Protein AF-A0A7W6R8H1-F1 (afdb_monomer_lite)

InterPro domains:
  IPR002145 Ribbon-helix-helix protein, CopG [PF01402] (4-39)
  IPR010985 Ribbon-helix-helix [SSF47598] (1-44)
  IPR038296 Antitoxin ParD superfamily [G3DSA:6.10.10.120] (10-79)

Secondary structure (DSSP, 8-state):
---------HHHHHHHHHHHHTTS-S-HHHHHHHHHHHHHHHHHHHHHHHHHHHHH-SS----HHHHHHHHHHHHHHT-

Foldseek 3Di:
DDDDDDDDDPVVVVVLVVCCVVVVDVDSVRVVVVVVVVVVVVVVVVVVVVVVVVVVPPDDDCPVVNVVVVVVVVVVVVD

Structure (mmCIF, N/CA/C/O backbone):
data_AF-A0A7W6R8H1-F1
#
_entry.id   AF-A0A7W6R8H1-F1
#
loop_
_atom_site.group_PDB
_atom_site.id
_atom_site.type_symbol
_atom_site.label_atom_id
_atom_site.label_alt_id
_atom_site.label_comp_id
_atom_site.label_asym_id
_atom_site.label_entity_id
_atom_site.label_seq_id
_atom_site.pdbx_PDB_ins_code
_atom_site.Cartn_x
_atom_site.Cartn_y
_atom_site.Cartn_z
_atom_site.occupancy
_atom_site.B_iso_or_equiv
_atom_site.auth_seq_id
_atom_site.auth_comp_id
_atom_site.auth_asym_id
_atom_site.auth_atom_id
_atom_site.pdbx_PDB_model_num
ATOM 1 N N . MET A 1 1 ? 10.226 -6.755 15.451 1.00 72.50 1 MET A N 1
ATOM 2 C CA . MET A 1 1 ? 10.265 -5.707 14.403 1.00 72.50 1 MET A CA 1
ATOM 3 C C . MET A 1 1 ? 10.215 -4.346 15.078 1.00 72.50 1 MET A C 1
ATOM 5 O O . MET A 1 1 ? 9.459 -4.231 16.037 1.00 72.50 1 MET A O 1
ATOM 9 N N . PRO A 1 2 ? 11.012 -3.356 14.638 1.00 88.56 2 PRO A N 1
ATOM 10 C CA . PRO A 1 2 ? 10.936 -1.995 15.171 1.00 88.56 2 PRO A CA 1
ATOM 11 C C . PRO A 1 2 ? 9.583 -1.350 14.834 1.00 88.56 2 PRO A C 1
ATOM 13 O O . PRO A 1 2 ? 9.013 -1.619 13.775 1.00 88.56 2 PRO A O 1
ATOM 16 N N . MET A 1 3 ? 9.068 -0.516 15.740 1.00 92.25 3 MET A N 1
ATOM 17 C CA . MET A 1 3 ? 7.835 0.249 15.536 1.00 92.25 3 MET A CA 1
ATOM 18 C C . MET A 1 3 ? 8.162 1.582 14.863 1.00 92.25 3 MET A C 1
ATOM 20 O O . MET A 1 3 ? 9.111 2.257 15.255 1.00 92.25 3 MET A O 1
ATOM 24 N N . VAL A 1 4 ? 7.365 1.962 13.867 1.00 94.00 4 VAL A N 1
ATOM 25 C CA . VAL A 1 4 ? 7.523 3.221 13.133 1.00 94.00 4 VAL A CA 1
ATOM 26 C C . VAL A 1 4 ? 6.186 3.953 13.125 1.00 94.00 4 VAL A C 1
ATOM 28 O O . VAL A 1 4 ? 5.154 3.350 12.833 1.00 94.00 4 VAL A O 1
ATOM 31 N N . THR A 1 5 ? 6.214 5.251 13.425 1.00 95.31 5 THR A N 1
ATOM 32 C CA . THR A 1 5 ? 5.049 6.138 13.321 1.00 95.31 5 THR A CA 1
ATOM 33 C C . THR A 1 5 ? 5.160 6.952 12.040 1.00 95.31 5 THR A C 1
ATOM 35 O O . THR A 1 5 ? 6.179 7.596 11.801 1.00 95.31 5 THR A O 1
ATOM 38 N N . VAL A 1 6 ? 4.110 6.938 11.222 1.00 93.44 6 VAL A N 1
ATOM 39 C CA . VAL A 1 6 ? 4.038 7.681 9.957 1.00 93.44 6 VAL A CA 1
ATOM 40 C C . VAL A 1 6 ? 2.742 8.477 9.889 1.00 93.44 6 VAL A C 1
ATOM 42 O O . VAL A 1 6 ? 1.716 8.050 10.414 1.00 93.44 6 VAL A O 1
ATOM 45 N N . SER A 1 7 ? 2.786 9.631 9.227 1.00 97.06 7 SER A N 1
ATOM 46 C CA . SER A 1 7 ? 1.580 10.393 8.893 1.00 97.06 7 SER A CA 1
ATOM 47 C C . SER A 1 7 ? 1.102 9.997 7.501 1.00 97.06 7 SER A C 1
ATOM 49 O O . SER A 1 7 ? 1.898 9.933 6.568 1.00 97.06 7 SER A O 1
ATOM 51 N N . ILE A 1 8 ? -0.195 9.732 7.366 1.00 96.44 8 ILE A N 1
ATOM 52 C CA . ILE A 1 8 ? -0.848 9.354 6.107 1.00 96.44 8 ILE A CA 1
ATOM 53 C C . ILE A 1 8 ? -2.133 10.156 5.935 1.00 96.44 8 ILE A C 1
ATOM 55 O O . ILE A 1 8 ? -2.663 10.708 6.903 1.00 96.44 8 ILE A O 1
ATOM 59 N N . SER A 1 9 ? -2.653 10.217 4.710 1.00 98.06 9 SER A N 1
ATOM 60 C CA . SER A 1 9 ? -3.898 10.940 4.470 1.00 98.06 9 SER A CA 1
ATOM 61 C C . SER A 1 9 ? -5.089 10.245 5.156 1.00 98.06 9 SER A C 1
ATOM 63 O O . SER A 1 9 ? -5.098 9.014 5.297 1.00 98.06 9 SER A O 1
ATOM 65 N N . PRO A 1 10 ? -6.141 10.993 5.543 1.00 97.88 10 PRO A N 1
ATOM 66 C CA . PRO A 1 10 ? -7.350 10.398 6.117 1.00 97.88 10 PRO A CA 1
ATOM 67 C C . PRO A 1 10 ? -7.988 9.342 5.205 1.00 97.88 10 PRO A C 1
ATOM 69 O O . PRO A 1 10 ? -8.495 8.329 5.688 1.00 97.88 10 PRO A O 1
ATOM 72 N N . GLN A 1 11 ? -7.914 9.552 3.887 1.00 98.25 11 GLN A N 1
ATOM 73 C CA . GLN A 1 11 ? -8.411 8.619 2.878 1.00 98.25 11 GLN A CA 1
ATOM 74 C C . GLN A 1 11 ? -7.621 7.305 2.877 1.00 98.25 11 GLN A C 1
ATOM 76 O O . GLN A 1 11 ? -8.221 6.232 2.857 1.00 98.25 11 GLN A O 1
ATOM 81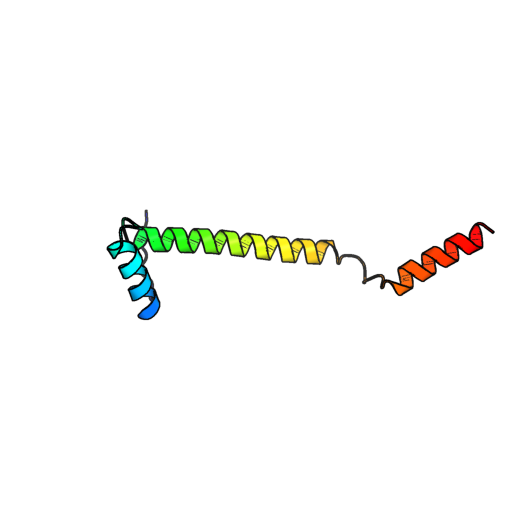 N N . GLN A 1 12 ? -6.288 7.367 2.948 1.00 97.69 12 GLN A N 1
ATOM 82 C CA . GLN A 1 12 ? -5.450 6.168 3.048 1.00 97.69 12 GLN A CA 1
ATOM 83 C C . GLN A 1 12 ? -5.738 5.402 4.339 1.00 97.69 12 GLN A C 1
ATOM 85 O O . GLN A 1 12 ? -5.902 4.184 4.310 1.00 97.69 12 GLN A O 1
ATOM 90 N N . ALA A 1 13 ? -5.875 6.111 5.463 1.00 97.44 13 ALA A N 1
ATOM 91 C CA . ALA A 1 13 ? -6.225 5.492 6.736 1.00 97.44 13 ALA A CA 1
ATOM 92 C C . ALA A 1 13 ? -7.594 4.790 6.681 1.00 97.44 13 ALA A C 1
ATOM 94 O O . ALA A 1 13 ? -7.749 3.705 7.239 1.00 97.44 13 ALA A O 1
ATOM 95 N N . ALA A 1 14 ? -8.579 5.380 5.996 1.00 98.00 14 ALA A N 1
ATOM 96 C CA . ALA A 1 14 ? -9.883 4.756 5.782 1.00 98.00 14 ALA A CA 1
ATOM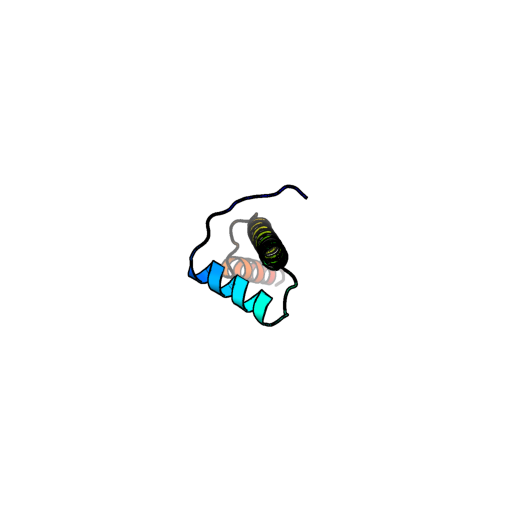 97 C C . ALA A 1 14 ? -9.784 3.492 4.915 1.00 98.00 14 ALA A C 1
ATOM 99 O O . ALA A 1 14 ? -10.376 2.476 5.270 1.00 98.00 14 ALA A O 1
ATOM 100 N N . GLY A 1 15 ? -8.992 3.527 3.839 1.00 97.62 15 GLY A N 1
ATOM 101 C CA . GLY A 1 15 ? -8.745 2.353 2.998 1.00 97.62 15 GLY A CA 1
ATOM 102 C C . GLY A 1 15 ? -8.079 1.205 3.761 1.00 97.62 15 GLY A C 1
ATOM 103 O O . GLY A 1 15 ? -8.514 0.063 3.646 1.00 97.62 15 GLY A O 1
ATOM 104 N N . ILE A 1 16 ? -7.081 1.510 4.599 1.00 97.38 16 ILE A N 1
ATOM 105 C CA . ILE A 1 16 ? -6.414 0.507 5.444 1.00 97.38 16 ILE A CA 1
ATOM 106 C C . ILE A 1 16 ? -7.407 -0.123 6.426 1.00 97.38 16 ILE A C 1
ATOM 108 O O . ILE A 1 16 ? -7.429 -1.342 6.555 1.00 97.38 16 ILE A O 1
ATOM 112 N N . ARG A 1 17 ? -8.244 0.686 7.093 1.00 97.19 17 ARG A N 1
ATOM 113 C CA . ARG A 1 17 ? -9.266 0.170 8.020 1.00 97.19 17 ARG A CA 1
ATOM 114 C C . ARG A 1 17 ? -10.250 -0.758 7.313 1.00 97.19 17 ARG A C 1
ATOM 116 O O . ARG A 1 17 ? -10.415 -1.886 7.750 1.00 97.19 17 ARG A O 1
ATOM 123 N N . ALA A 1 18 ? -10.794 -0.339 6.171 1.00 97.81 18 ALA A N 1
ATOM 124 C CA . ALA A 1 18 ? -11.731 -1.157 5.402 1.00 97.81 18 ALA A CA 1
ATOM 125 C C . ALA A 1 18 ? -11.136 -2.511 4.969 1.00 97.81 18 ALA A C 1
ATOM 127 O O . ALA A 1 18 ? -11.842 -3.517 4.951 1.00 97.81 18 ALA A O 1
ATOM 128 N N . ALA A 1 19 ? -9.839 -2.547 4.644 1.00 97.38 19 ALA A N 1
ATOM 129 C CA . ALA A 1 19 ? -9.125 -3.770 4.280 1.00 97.38 19 ALA A CA 1
ATOM 130 C C . ALA A 1 19 ? -8.901 -4.731 5.464 1.00 97.38 19 ALA A C 1
ATOM 132 O O . ALA A 1 19 ? -8.733 -5.930 5.264 1.00 97.38 19 ALA A O 1
ATOM 133 N N . VAL A 1 20 ? -8.888 -4.221 6.695 1.00 97.88 20 VAL A N 1
ATOM 134 C CA . VAL A 1 20 ? -8.860 -5.057 7.903 1.00 97.88 20 VAL A CA 1
ATOM 135 C C . VAL A 1 20 ? -10.279 -5.500 8.263 1.00 97.88 20 VAL A C 1
ATOM 137 O O . VAL A 1 20 ? -10.509 -6.679 8.517 1.00 97.88 20 VAL A O 1
ATOM 140 N N . ASP A 1 21 ? -11.246 -4.581 8.214 1.00 97.69 21 ASP A N 1
ATOM 141 C CA . ASP A 1 21 ? -12.647 -4.832 8.581 1.00 97.69 21 ASP A CA 1
ATOM 142 C C . ASP A 1 21 ? -13.312 -5.887 7.682 1.00 97.69 21 ASP A C 1
ATOM 144 O O . ASP A 1 21 ? -14.164 -6.650 8.135 1.00 97.69 21 ASP A O 1
ATOM 148 N N . ASN A 1 22 ? -12.913 -5.966 6.409 1.00 96.75 22 ASN A N 1
ATOM 149 C CA . ASN A 1 22 ? -13.401 -6.988 5.480 1.00 96.75 22 ASN A CA 1
ATOM 150 C C . ASN A 1 22 ? -12.726 -8.367 5.659 1.00 96.75 22 ASN A C 1
ATOM 152 O O . ASN A 1 22 ? -13.070 -9.305 4.940 1.00 96.75 22 ASN A O 1
ATOM 156 N N . GLY A 1 23 ? -11.775 -8.492 6.591 1.00 95.56 23 GLY A N 1
ATOM 157 C CA . GLY A 1 23 ? -11.044 -9.727 6.879 1.00 95.56 23 GLY A CA 1
ATOM 158 C C . GLY A 1 23 ? -9.936 -10.078 5.881 1.00 95.56 23 GLY A C 1
ATOM 159 O O . GLY A 1 23 ? -9.336 -11.144 6.002 1.00 95.56 23 GLY A O 1
ATOM 160 N N . GLY A 1 24 ? -9.642 -9.213 4.906 1.00 94.19 24 GLY A N 1
ATOM 161 C CA . GLY A 1 24 ? -8.578 -9.425 3.922 1.00 94.19 24 GLY A CA 1
ATOM 162 C C . GLY A 1 24 ? -7.169 -9.317 4.508 1.00 94.19 24 GLY A C 1
ATOM 163 O O . GLY A 1 24 ? -6.227 -9.862 3.938 1.00 94.19 24 GLY A O 1
ATOM 164 N N . TYR A 1 25 ? -7.026 -8.646 5.653 1.00 97.38 25 TYR A N 1
ATOM 165 C CA . TYR A 1 25 ? -5.767 -8.500 6.380 1.00 97.38 25 TYR A CA 1
ATOM 166 C C . TYR A 1 25 ? -5.999 -8.618 7.886 1.00 97.38 25 TYR A C 1
ATOM 168 O O . TYR A 1 25 ? -6.987 -8.106 8.411 1.00 97.38 25 TYR A O 1
ATOM 176 N N . ALA A 1 26 ? -5.057 -9.224 8.610 1.00 96.62 26 ALA A N 1
ATOM 177 C CA . ALA A 1 26 ? -5.158 -9.392 10.058 1.00 96.62 26 ALA A CA 1
ATOM 178 C C . ALA A 1 26 ? -4.845 -8.098 10.830 1.00 96.62 26 ALA A C 1
ATOM 180 O O . ALA A 1 26 ? -5.206 -7.965 11.999 1.00 96.62 26 ALA A O 1
ATOM 181 N N . SER A 1 27 ? -4.133 -7.143 10.216 1.00 96.81 27 SER A N 1
ATOM 182 C CA . SER A 1 27 ? -3.803 -5.864 10.857 1.00 96.81 27 SER A CA 1
ATOM 183 C C . SER A 1 27 ? -3.451 -4.755 9.867 1.00 96.81 27 SER A C 1
ATOM 185 O O . SER A 1 27 ? -2.935 -5.005 8.778 1.00 96.81 27 SER A O 1
ATOM 187 N N . SER A 1 28 ? -3.581 -3.501 10.306 1.00 95.56 28 SER A N 1
ATOM 188 C CA . SER A 1 28 ? -3.120 -2.328 9.550 1.00 95.56 28 SER A CA 1
ATOM 189 C C . SER A 1 28 ? -1.630 -2.404 9.194 1.00 95.56 28 SER A C 1
ATOM 191 O O . SER A 1 28 ? -1.224 -2.021 8.100 1.00 95.56 28 SER A O 1
ATOM 193 N N . SER A 1 29 ? -0.796 -2.932 10.097 1.00 95.88 29 SER A N 1
ATOM 194 C CA . SER A 1 29 ? 0.642 -3.104 9.855 1.00 95.88 29 SER A CA 1
ATOM 195 C C . SER A 1 29 ? 0.944 -4.151 8.783 1.00 95.88 29 SER A C 1
ATOM 197 O O . SER A 1 29 ? 2.026 -4.131 8.202 1.00 95.88 29 SER A O 1
ATOM 199 N N . GLU A 1 30 ? 0.043 -5.099 8.541 1.00 96.75 30 GLU A N 1
ATOM 200 C CA . GLU A 1 30 ? 0.155 -6.059 7.442 1.00 96.75 30 GLU A CA 1
ATOM 201 C C . GLU A 1 30 ? -0.164 -5.404 6.098 1.00 96.75 30 GLU A C 1
ATOM 203 O O . GLU A 1 30 ? 0.647 -5.506 5.181 1.00 96.75 30 GLU A O 1
ATOM 208 N N . VAL A 1 31 ? -1.251 -4.627 6.028 1.00 97.38 31 VAL A N 1
ATOM 209 C CA . VAL A 1 31 ? -1.612 -3.836 4.837 1.00 97.38 31 VAL A CA 1
ATOM 210 C C . VAL A 1 31 ? -0.448 -2.943 4.402 1.00 97.38 31 VAL A C 1
ATOM 212 O O . VAL A 1 31 ? -0.074 -2.912 3.231 1.00 97.38 31 VAL A O 1
ATOM 215 N N . VAL A 1 32 ? 0.170 -2.237 5.356 1.00 96.12 32 VAL A N 1
ATOM 216 C CA . VAL A 1 32 ? 1.301 -1.341 5.072 1.00 96.12 32 VAL A CA 1
ATOM 217 C C . VAL A 1 32 ? 2.520 -2.115 4.570 1.00 96.12 32 VAL A C 1
ATOM 219 O O . VAL A 1 32 ? 3.183 -1.667 3.637 1.00 96.12 32 VAL A O 1
ATOM 222 N N . ARG A 1 33 ? 2.822 -3.282 5.150 1.00 95.69 33 ARG A N 1
ATOM 223 C CA . ARG A 1 33 ? 3.943 -4.116 4.691 1.00 95.69 33 ARG A CA 1
ATOM 224 C C . ARG A 1 33 ? 3.736 -4.599 3.262 1.00 95.69 33 ARG A C 1
ATOM 226 O O . ARG A 1 33 ? 4.679 -4.542 2.477 1.00 95.69 33 ARG A O 1
ATOM 233 N N . GLU A 1 34 ? 2.524 -5.018 2.923 1.00 97.12 34 GLU A N 1
ATOM 234 C CA . GLU A 1 34 ? 2.208 -5.469 1.569 1.00 97.12 34 GLU A CA 1
ATOM 235 C C . GLU A 1 34 ? 2.286 -4.319 0.558 1.00 97.12 34 GLU A C 1
ATOM 237 O O . GLU A 1 34 ? 2.919 -4.450 -0.490 1.00 97.12 34 GLU A O 1
ATOM 242 N N . ALA A 1 35 ? 1.757 -3.144 0.911 1.00 96.44 35 ALA A N 1
ATOM 243 C CA . ALA A 1 35 ? 1.878 -1.947 0.081 1.00 96.44 35 ALA A CA 1
ATOM 244 C C . ALA A 1 35 ? 3.347 -1.563 -0.180 1.00 96.44 35 ALA A C 1
ATOM 246 O O . ALA A 1 35 ? 3.714 -1.240 -1.311 1.00 96.44 35 ALA A O 1
ATOM 247 N N . LEU A 1 36 ? 4.208 -1.639 0.842 1.00 95.75 36 LEU A N 1
ATOM 248 C CA . LEU A 1 36 ? 5.644 -1.377 0.698 1.00 95.75 36 LEU A CA 1
ATOM 249 C C . LEU A 1 36 ? 6.347 -2.433 -0.162 1.00 95.75 36 LEU A C 1
ATOM 251 O O . LEU A 1 36 ? 7.243 -2.091 -0.931 1.00 95.75 36 LEU A O 1
ATOM 255 N N . ARG A 1 37 ? 5.929 -3.698 -0.073 1.00 96.12 37 ARG A N 1
ATOM 256 C CA . ARG A 1 37 ? 6.470 -4.789 -0.891 1.00 96.12 37 ARG A CA 1
ATOM 257 C C . ARG A 1 37 ? 6.108 -4.618 -2.373 1.00 96.12 37 ARG A C 1
ATOM 259 O O . ARG A 1 37 ? 6.962 -4.802 -3.245 1.00 96.12 37 ARG A O 1
ATOM 266 N N . LEU A 1 38 ? 4.876 -4.195 -2.660 1.00 96.56 38 LEU A N 1
ATOM 267 C CA . LEU A 1 38 ? 4.440 -3.840 -4.012 1.00 96.56 38 LEU A CA 1
ATOM 268 C C . LEU A 1 38 ? 5.205 -2.621 -4.548 1.00 96.56 38 LEU A C 1
ATOM 270 O O . LEU A 1 38 ? 5.653 -2.623 -5.695 1.00 96.56 38 LEU A O 1
ATOM 274 N N . TRP A 1 39 ? 5.398 -1.601 -3.711 1.00 95.62 39 TRP A N 1
ATOM 275 C CA . TRP A 1 39 ? 6.159 -0.408 -4.074 1.00 95.62 39 TRP A CA 1
ATOM 276 C C . TRP A 1 39 ? 7.630 -0.715 -4.387 1.00 95.62 39 TRP A C 1
ATOM 278 O O . TRP A 1 39 ? 8.135 -0.248 -5.406 1.00 95.62 39 TRP A O 1
ATOM 288 N N . ASP A 1 40 ? 8.296 -1.540 -3.576 1.00 95.31 40 ASP A N 1
ATOM 289 C CA . ASP A 1 40 ? 9.674 -1.990 -3.820 1.00 95.31 40 ASP A CA 1
ATOM 290 C C . ASP A 1 40 ? 9.794 -2.757 -5.148 1.00 95.31 40 ASP A C 1
ATOM 292 O O . ASP A 1 40 ? 10.695 -2.507 -5.949 1.00 95.31 40 ASP A O 1
ATOM 296 N N . THR A 1 41 ? 8.824 -3.627 -5.441 1.00 94.94 41 THR A N 1
ATOM 297 C CA . THR A 1 41 ? 8.770 -4.356 -6.719 1.00 94.94 41 THR A CA 1
ATOM 298 C C . THR A 1 41 ? 8.617 -3.397 -7.904 1.00 94.94 41 THR A C 1
ATOM 300 O O . THR A 1 41 ? 9.322 -3.521 -8.907 1.00 94.94 41 THR A O 1
ATOM 303 N N . ALA A 1 42 ? 7.735 -2.400 -7.784 1.00 93.75 42 ALA A N 1
ATOM 304 C CA . ALA A 1 42 ? 7.534 -1.385 -8.816 1.00 93.75 42 ALA A CA 1
ATOM 305 C C . ALA A 1 42 ? 8.777 -0.496 -9.014 1.00 93.75 42 ALA A C 1
ATOM 307 O O . ALA A 1 42 ? 9.107 -0.149 -10.150 1.00 93.75 42 ALA A O 1
ATOM 308 N N . ARG A 1 43 ? 9.491 -0.159 -7.931 1.00 93.69 43 ARG A N 1
ATOM 309 C CA . ARG A 1 43 ? 10.752 0.600 -7.971 1.00 93.69 43 ARG A CA 1
ATOM 310 C C . ARG A 1 43 ? 11.837 -0.154 -8.728 1.00 93.69 43 ARG A C 1
ATOM 312 O O . ARG A 1 43 ? 12.378 0.398 -9.682 1.00 93.69 43 ARG A O 1
ATOM 319 N N . LYS A 1 44 ? 12.073 -1.418 -8.374 1.00 91.12 44 LYS A N 1
ATOM 320 C CA . LYS A 1 44 ? 13.058 -2.283 -9.043 1.00 91.12 44 LYS A CA 1
ATOM 321 C C . LYS A 1 44 ? 12.764 -2.452 -10.528 1.00 91.12 44 LYS A C 1
ATOM 323 O O . LYS A 1 44 ? 13.672 -2.398 -11.349 1.00 91.12 44 LYS A O 1
ATOM 328 N N . LEU A 1 45 ? 11.489 -2.600 -10.892 1.00 87.56 45 LEU A N 1
ATOM 329 C CA . LEU A 1 45 ? 11.092 -2.666 -12.297 1.00 87.56 45 LEU A CA 1
ATOM 330 C C . LEU A 1 45 ? 11.404 -1.360 -13.042 1.00 87.56 45 LEU A C 1
ATOM 332 O O . LEU A 1 45 ? 11.808 -1.393 -14.202 1.00 87.56 45 LEU A O 1
ATOM 336 N N . ASN A 1 46 ? 11.196 -0.212 -12.399 1.00 84.00 46 ASN A N 1
ATOM 337 C CA . ASN A 1 46 ? 11.497 1.082 -13.000 1.00 84.00 46 ASN A CA 1
ATOM 338 C C . ASN A 1 46 ? 13.007 1.325 -13.137 1.00 84.00 46 ASN A C 1
ATOM 340 O O . ASN A 1 46 ? 13.435 1.893 -14.134 1.00 84.00 46 ASN A O 1
ATOM 344 N N . GLU A 1 47 ? 13.799 0.882 -12.162 1.00 82.00 47 GLU A N 1
ATOM 345 C CA . GLU A 1 47 ? 15.266 0.914 -12.225 1.00 82.00 47 GLU A CA 1
ATOM 346 C C . GLU A 1 47 ? 15.786 0.027 -13.356 1.00 82.00 47 GLU A C 1
ATOM 348 O O . GLU A 1 47 ? 16.525 0.511 -14.203 1.00 82.00 47 GLU A O 1
ATOM 353 N N . PHE A 1 48 ? 15.305 -1.214 -13.457 1.00 75.62 48 PHE A N 1
ATOM 354 C CA . PHE A 1 48 ? 15.663 -2.109 -14.559 1.00 75.62 48 PHE A CA 1
ATOM 355 C C . PHE A 1 48 ? 15.305 -1.520 -15.930 1.00 75.62 48 PHE A C 1
ATOM 357 O O . PHE A 1 48 ? 16.075 -1.617 -16.875 1.00 75.62 48 PHE A O 1
ATOM 364 N N . LYS 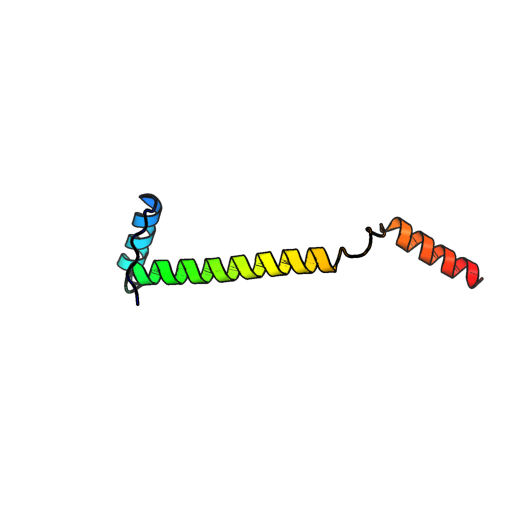A 1 49 ? 14.143 -0.869 -16.059 1.00 73.31 49 LYS A N 1
ATOM 365 C CA . LYS A 1 49 ? 13.762 -0.190 -17.308 1.00 73.31 49 LYS A CA 1
ATOM 366 C C . LYS A 1 49 ? 14.679 0.980 -17.652 1.00 73.31 49 LYS A C 1
ATOM 368 O O . LYS A 1 49 ? 14.926 1.200 -18.832 1.00 73.31 49 LYS A O 1
ATOM 373 N N . ALA A 1 50 ? 15.120 1.742 -16.654 1.00 71.69 50 ALA A N 1
ATOM 374 C CA . ALA A 1 50 ? 16.053 2.841 -16.867 1.00 71.69 50 ALA A CA 1
ATOM 375 C C . ALA A 1 50 ? 17.427 2.316 -17.304 1.00 71.69 50 ALA A C 1
ATOM 377 O O . ALA A 1 50 ? 17.987 2.846 -18.254 1.00 71.69 50 ALA A O 1
ATOM 378 N N . ASP A 1 51 ? 17.901 1.240 -16.677 1.00 66.94 51 ASP A N 1
ATOM 379 C CA . ASP A 1 51 ? 19.169 0.582 -17.003 1.00 66.94 51 ASP A CA 1
ATOM 380 C C . ASP A 1 51 ? 19.150 -0.021 -18.415 1.00 66.94 51 ASP A C 1
ATOM 382 O O . ASP A 1 51 ? 20.014 0.264 -19.232 1.00 66.94 51 ASP A O 1
ATOM 386 N N . VAL A 1 52 ? 18.081 -0.740 -18.777 1.00 64.88 52 VAL A N 1
ATOM 387 C CA . VAL A 1 52 ? 17.894 -1.255 -20.145 1.00 64.88 52 VAL A CA 1
ATOM 388 C C . VAL A 1 52 ? 17.809 -0.124 -21.172 1.00 64.88 52 VAL A C 1
ATOM 390 O O . VAL A 1 52 ? 18.305 -0.266 -22.287 1.00 64.88 52 VAL A O 1
ATOM 393 N N . LEU A 1 53 ? 17.173 1.002 -20.840 1.00 61.09 53 LEU A N 1
ATOM 394 C CA . LEU A 1 53 ? 17.120 2.147 -21.749 1.00 61.09 53 LEU A CA 1
ATOM 395 C C . LEU A 1 53 ? 18.505 2.789 -21.934 1.00 61.09 53 LEU A C 1
ATOM 397 O O . LEU A 1 53 ? 18.816 3.216 -23.045 1.00 61.09 53 LEU A O 1
ATOM 401 N N . ASP A 1 54 ? 19.329 2.818 -20.886 1.00 60.47 54 ASP A N 1
ATOM 402 C CA . ASP A 1 54 ? 20.711 3.308 -20.932 1.00 60.47 54 ASP A CA 1
ATOM 403 C C . ASP A 1 54 ? 21.638 2.332 -21.688 1.00 60.47 54 ASP A C 1
ATOM 405 O O . ASP A 1 54 ? 22.408 2.756 -22.548 1.00 60.47 54 ASP A O 1
ATOM 409 N N . GLU A 1 55 ? 21.480 1.016 -21.495 1.00 55.72 55 GLU A N 1
ATOM 410 C CA . GLU A 1 55 ? 22.209 -0.047 -22.213 1.00 55.72 55 GLU A CA 1
ATOM 411 C C . GLU A 1 55 ? 21.797 -0.206 -23.686 1.00 55.72 55 GLU A C 1
ATOM 413 O O . GLU A 1 55 ? 22.603 -0.639 -24.513 1.00 55.72 55 GLU A O 1
ATOM 418 N N . ILE A 1 56 ? 20.568 0.160 -24.060 1.00 55.94 56 ILE A N 1
ATOM 419 C CA . ILE A 1 56 ? 20.179 0.322 -25.473 1.00 55.94 56 ILE A CA 1
ATOM 420 C C . ILE A 1 56 ? 20.739 1.643 -26.033 1.00 55.94 56 ILE A C 1
ATOM 422 O O . ILE A 1 56 ? 20.907 1.783 -27.248 1.00 55.94 56 ILE A O 1
ATOM 426 N N . SER A 1 57 ? 21.098 2.590 -25.163 1.00 54.16 57 SER A N 1
ATOM 427 C CA . SER A 1 57 ? 21.635 3.903 -25.513 1.00 54.16 57 SER A CA 1
ATOM 428 C C . SER A 1 57 ? 23.149 4.129 -25.247 1.00 54.16 57 SER A C 1
ATOM 430 O O . SER A 1 57 ? 23.516 5.251 -24.897 1.00 54.16 57 SER A O 1
ATOM 432 N N . PRO A 1 58 ? 24.088 3.190 -25.511 1.00 49.19 58 PRO A N 1
ATOM 433 C CA . PRO A 1 58 ? 25.517 3.506 -25.577 1.00 49.19 58 PRO A CA 1
ATOM 434 C C . PRO A 1 58 ? 25.993 3.794 -27.013 1.00 49.19 58 PRO A C 1
ATOM 436 O O . PRO A 1 58 ? 27.171 4.058 -27.242 1.00 49.19 58 PRO A O 1
ATOM 439 N N . SER A 1 59 ? 25.097 3.785 -28.004 1.00 49.78 59 SER A N 1
ATOM 440 C CA . SER A 1 59 ? 25.377 4.249 -29.364 1.00 49.78 59 SER A CA 1
ATOM 441 C C . SER A 1 59 ? 24.414 5.375 -29.687 1.00 49.78 59 SER A C 1
ATOM 443 O O . SER A 1 59 ? 23.207 5.149 -29.696 1.00 49.78 59 SER A O 1
ATOM 445 N N . GLY A 1 60 ? 24.944 6.557 -30.020 1.00 57.12 60 GLY A N 1
ATOM 446 C CA . GLY A 1 60 ? 24.171 7.623 -30.656 1.00 57.12 60 GLY A CA 1
ATOM 447 C C . GLY A 1 60 ? 23.219 7.016 -31.684 1.00 57.12 60 GLY A C 1
ATOM 448 O O . GLY A 1 60 ? 23.647 6.205 -32.511 1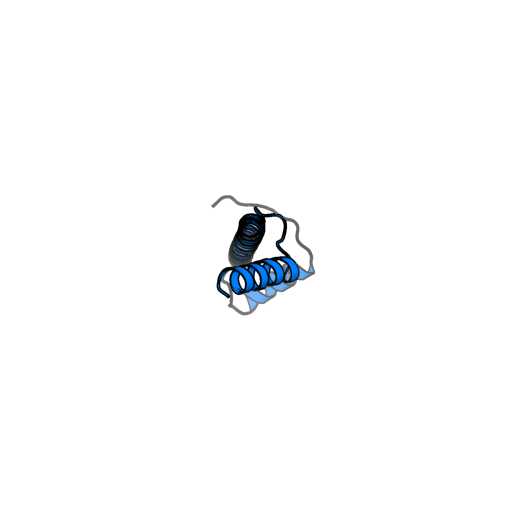.00 57.12 60 GLY A O 1
ATOM 449 N N . GLY A 1 61 ? 21.926 7.298 -31.514 1.00 59.31 61 GLY A N 1
ATOM 450 C CA . GLY A 1 61 ? 20.848 6.582 -32.178 1.00 59.31 61 GLY A CA 1
ATOM 451 C C . GLY A 1 61 ? 21.077 6.519 -33.678 1.00 59.31 61 GLY A C 1
ATOM 452 O O . GLY A 1 61 ? 20.903 7.517 -34.372 1.00 59.31 61 GLY A O 1
ATOM 453 N N . ARG A 1 62 ? 21.445 5.334 -34.173 1.00 63.19 62 ARG A N 1
ATOM 454 C CA . ARG A 1 62 ? 21.363 5.031 -35.599 1.00 63.19 62 ARG A CA 1
ATOM 455 C C . ARG A 1 62 ? 19.892 5.091 -35.935 1.00 63.19 62 ARG A C 1
ATOM 457 O O . ARG A 1 62 ? 19.123 4.219 -35.520 1.00 63.19 62 ARG A O 1
ATOM 464 N N . CYS A 1 63 ? 19.482 6.148 -36.614 1.00 69.75 63 CYS A N 1
ATOM 465 C CA . CYS A 1 63 ? 18.108 6.239 -37.058 1.00 69.75 63 CYS A CA 1
ATOM 466 C C . CYS A 1 63 ? 17.870 5.133 -38.089 1.00 69.75 63 CYS A C 1
ATOM 468 O O . CYS A 1 63 ? 18.800 4.647 -38.734 1.00 69.75 63 CYS A O 1
ATOM 470 N N . VAL A 1 64 ? 16.608 4.746 -38.280 1.00 73.94 64 VAL A N 1
ATOM 471 C CA . VAL A 1 64 ? 16.238 3.762 -39.312 1.00 73.94 64 VAL A CA 1
ATOM 472 C C . VAL A 1 64 ? 16.834 4.158 -40.674 1.00 73.94 64 VAL A C 1
ATOM 474 O O . VAL A 1 64 ? 17.305 3.295 -41.404 1.00 73.94 64 VAL A O 1
ATOM 477 N N . GLY A 1 65 ? 16.930 5.462 -40.965 1.00 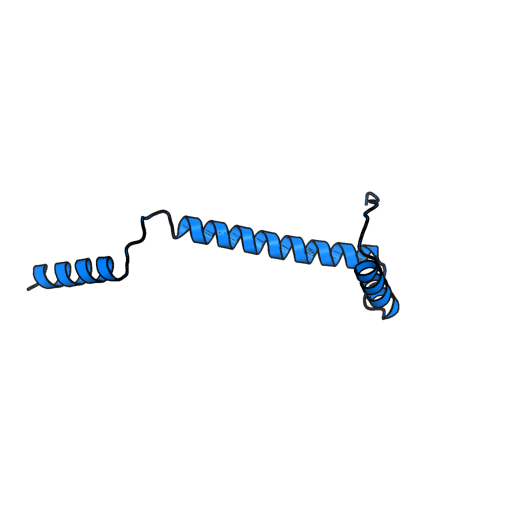79.62 65 GLY A N 1
ATOM 478 C CA . GLY A 1 65 ? 17.607 5.989 -42.155 1.00 79.62 65 GLY A CA 1
ATOM 479 C C . GLY A 1 65 ? 19.081 5.582 -42.294 1.00 79.62 65 GLY A C 1
ATOM 480 O O . GLY A 1 65 ? 19.485 5.185 -43.384 1.00 79.62 65 GLY A O 1
ATOM 481 N N . ASP A 1 66 ? 19.859 5.592 -41.209 1.00 79.31 66 ASP A N 1
ATOM 482 C CA . ASP A 1 66 ? 21.272 5.176 -41.228 1.00 79.31 66 ASP A CA 1
ATOM 483 C C . ASP A 1 66 ? 21.389 3.674 -41.507 1.00 79.31 66 ASP A C 1
ATOM 485 O O . ASP A 1 66 ? 22.210 3.228 -42.306 1.00 79.31 66 ASP A O 1
ATOM 489 N N . MET A 1 67 ? 20.487 2.890 -40.910 1.00 79.00 67 MET A N 1
ATOM 490 C CA . MET A 1 67 ? 20.436 1.441 -41.096 1.00 79.00 67 MET A CA 1
ATOM 491 C C . MET A 1 67 ? 20.071 1.063 -42.546 1.00 79.00 67 MET A C 1
ATOM 493 O O . MET A 1 67 ? 20.634 0.120 -43.108 1.00 79.00 67 MET A O 1
ATOM 497 N N . PHE A 1 68 ? 19.172 1.824 -43.181 1.00 79.56 68 PHE A N 1
ATOM 498 C CA . PHE A 1 68 ? 18.852 1.675 -44.606 1.00 79.56 68 PHE A CA 1
ATOM 499 C C . PHE A 1 68 ? 20.028 2.070 -45.508 1.00 79.56 68 PHE A C 1
ATOM 501 O O . PHE A 1 68 ? 20.311 1.364 -46.480 1.00 79.56 68 PHE A O 1
ATOM 508 N N . ALA A 1 69 ? 20.736 3.154 -45.182 1.00 83.25 69 ALA A N 1
ATOM 509 C CA . ALA A 1 69 ? 21.897 3.602 -45.946 1.00 83.25 69 ALA A CA 1
ATOM 510 C C . ALA A 1 69 ? 23.021 2.549 -45.949 1.00 83.25 69 ALA A C 1
ATOM 512 O O . ALA A 1 69 ? 23.581 2.247 -47.010 1.00 83.25 69 ALA A O 1
ATOM 513 N N . ASP A 1 70 ? 23.293 1.929 -44.798 1.00 84.06 70 ASP A N 1
ATOM 514 C CA . ASP A 1 70 ? 24.264 0.838 -44.671 1.00 84.06 70 ASP A CA 1
ATOM 515 C C . ASP A 1 70 ? 23.864 -0.389 -45.504 1.00 84.06 70 ASP A C 1
ATOM 517 O O . ASP A 1 70 ? 24.704 -0.987 -46.191 1.00 84.06 70 ASP A O 1
ATOM 521 N N . HIS A 1 71 ? 22.575 -0.745 -45.490 1.00 83.62 71 HIS A N 1
ATOM 522 C CA . HIS A 1 71 ? 22.044 -1.877 -46.247 1.00 83.62 71 HIS A CA 1
ATOM 523 C C . HIS A 1 71 ? 22.152 -1.661 -47.764 1.00 83.62 71 HIS A C 1
ATOM 525 O O . HIS A 1 71 ? 22.627 -2.541 -48.490 1.00 83.62 71 HIS A O 1
ATOM 531 N N . GLU A 1 72 ? 21.786 -0.478 -48.261 1.00 81.75 72 GLU A N 1
ATOM 532 C CA . GLU A 1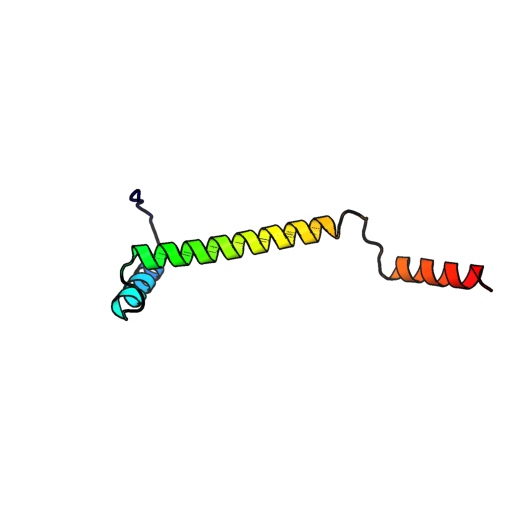 72 ? 21.969 -0.151 -49.677 1.00 81.75 72 GLU A CA 1
ATOM 533 C C . GLU A 1 72 ? 23.447 -0.104 -50.077 1.00 81.75 72 GLU A C 1
ATOM 535 O O . GLU A 1 72 ? 23.815 -0.560 -51.164 1.00 81.75 72 GLU A O 1
ATOM 540 N N . ALA A 1 73 ? 24.315 0.419 -49.207 1.00 80.38 73 ALA A N 1
ATOM 541 C CA . ALA A 1 73 ? 25.751 0.442 -49.455 1.00 80.38 73 ALA A CA 1
ATOM 542 C C . ALA A 1 73 ? 26.338 -0.976 -49.543 1.00 80.38 73 ALA A C 1
ATOM 544 O O . ALA A 1 73 ? 27.181 -1.234 -50.403 1.00 80.38 73 ALA A O 1
ATOM 545 N N . ALA A 1 74 ? 25.873 -1.911 -48.711 1.00 84.31 74 ALA A N 1
ATOM 546 C CA . ALA A 1 74 ? 26.265 -3.317 -48.790 1.00 84.31 74 ALA A CA 1
ATOM 547 C C . ALA A 1 74 ? 25.783 -3.988 -50.088 1.00 84.31 74 ALA A C 1
ATOM 549 O O . ALA A 1 74 ? 26.534 -4.747 -50.708 1.00 84.31 74 ALA A O 1
ATOM 550 N N . ARG A 1 75 ? 24.573 -3.657 -50.548 1.00 83.62 75 ARG A N 1
ATOM 551 C CA . ARG A 1 75 ? 24.014 -4.185 -51.800 1.00 83.62 75 ARG A CA 1
ATOM 552 C C . ARG A 1 75 ? 24.746 -3.667 -53.044 1.00 83.62 75 ARG A C 1
ATOM 554 O O . ARG A 1 75 ? 24.931 -4.420 -53.989 1.00 83.62 75 ARG A O 1
ATOM 561 N N . ARG A 1 76 ? 25.221 -2.415 -53.034 1.00 75.88 76 ARG A N 1
ATOM 562 C CA . ARG A 1 76 ? 26.046 -1.868 -54.132 1.00 75.88 76 ARG A CA 1
ATOM 563 C C . ARG A 1 76 ? 27.453 -2.459 -54.199 1.00 75.88 76 ARG A C 1
ATOM 565 O O . ARG A 1 76 ? 28.022 -2.490 -55.273 1.00 75.88 76 ARG A O 1
ATOM 572 N N . ARG A 1 77 ? 28.024 -2.907 -53.075 1.00 71.56 77 ARG A N 1
ATOM 573 C CA . ARG A 1 77 ? 29.353 -3.554 -53.049 1.00 71.56 77 ARG A CA 1
ATOM 574 C C . ARG A 1 77 ? 29.340 -5.004 -53.541 1.00 71.56 77 ARG A C 1
ATOM 576 O O . ARG A 1 77 ? 30.402 -5.571 -53.761 1.00 71.56 77 ARG A O 1
ATOM 583 N N . SER A 1 78 ? 28.159 -5.609 -53.628 1.00 67.50 78 SER A N 1
ATOM 584 C CA . SER A 1 78 ? 27.956 -7.009 -54.017 1.00 67.50 78 SER A CA 1
ATOM 585 C C . SER A 1 78 ? 27.397 -7.171 -55.438 1.00 67.50 78 SER A C 1
ATOM 587 O O . SER A 1 78 ? 27.151 -8.301 -55.855 1.00 67.50 78 SER A O 1
ATOM 589 N N . ALA A 1 79 ? 27.220 -6.065 -56.164 1.00 57.03 79 ALA A N 1
ATOM 590 C CA . ALA A 1 79 ? 26.845 -6.002 -57.576 1.00 57.03 79 ALA A CA 1
ATOM 591 C C . ALA A 1 79 ? 28.035 -5.503 -58.403 1.00 57.03 79 ALA A C 1
ATOM 593 O O . ALA A 1 79 ? 28.161 -5.956 -59.560 1.00 57.03 79 ALA A O 1
#

Radius of gyration: 25.71 Å; chains: 1; bounding box: 43×21×73 Å

Organism: NCBI:txid1967781

Sequence (79 aa):
MPMVTVSISPQQAAGIRAAVDNGGYASSSEVVREALRLWDTARKLNEFKADVLDEISPSGGRCVGDMFADHEAARRRSA

pLDDT: mean 84.65, std 14.59, range [49.19, 98.25]